Protein AF-A0A160NZA4-F1 (afdb_monomer_lite)

Organism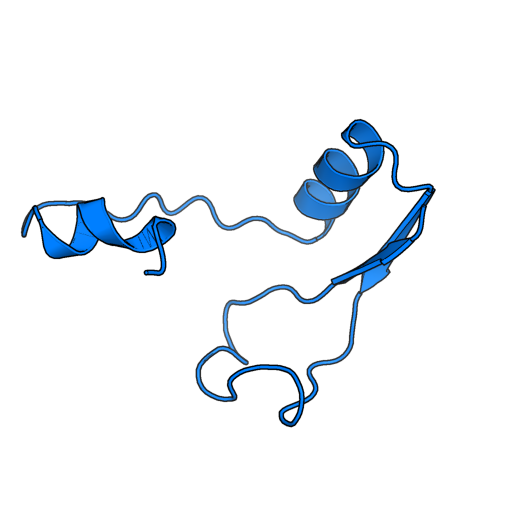: Streptomyces laurentii (NCBI:txid39478)

Radius of gyration: 14.3 Å; chains: 1; bounding box: 21×26×40 Å

Secondary structure (DSSP, 8-state):
--GGGHHHHH-TT---------HHHHHHHHHHTT-SEEEE----TTTS-GGGSSS---EEEE-

pLDDT: mean 82.15, std 15.86, range [39.41, 98.0]

Structure (mmCIF, N/CA/C/O backbone):
data_AF-A0A160NZA4-F1
#
_entry.id   AF-A0A160NZA4-F1
#
loop_
_atom_site.group_PDB
_atom_site.id
_atom_site.type_symbol
_atom_site.label_atom_id
_atom_site.label_alt_id
_atom_site.label_comp_id
_atom_site.label_asym_id
_atom_site.label_entity_id
_atom_site.label_seq_id
_atom_site.pdbx_PDB_ins_code
_atom_site.Cartn_x
_atom_site.Cartn_y
_atom_site.Cartn_z
_atom_site.occupancy
_atom_site.B_iso_or_equiv
_atom_site.auth_seq_id
_atom_site.auth_comp_id
_atom_site.auth_asym_id
_atom_site.auth_atom_id
_atom_site.pdbx_PDB_model_num
ATOM 1 N N . MET A 1 1 ? -12.902 -6.438 -15.083 1.00 39.41 1 MET A N 1
ATOM 2 C CA . MET A 1 1 ? -12.065 -5.463 -15.816 1.00 39.41 1 MET A CA 1
ATOM 3 C C . MET A 1 1 ? -11.256 -4.684 -14.799 1.00 39.41 1 MET A C 1
ATOM 5 O O . MET A 1 1 ? -11.847 -4.193 -13.846 1.00 39.41 1 MET A O 1
ATOM 9 N N . ASN A 1 2 ? -9.933 -4.627 -14.946 1.00 39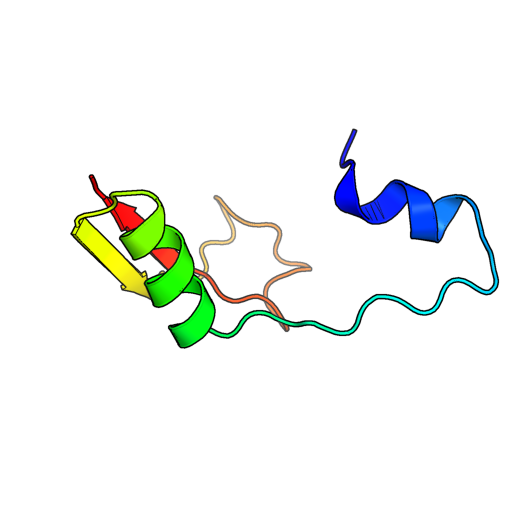.41 2 ASN A N 1
ATOM 10 C CA . ASN A 1 2 ? -9.095 -3.802 -14.080 1.00 39.41 2 ASN A CA 1
ATOM 11 C C . ASN A 1 2 ? -9.159 -2.362 -14.606 1.00 39.41 2 ASN A C 1
ATOM 13 O O . ASN A 1 2 ? -8.535 -2.052 -15.614 1.00 39.41 2 ASN A O 1
ATOM 17 N N . LEU A 1 3 ? -9.987 -1.525 -13.979 1.00 48.81 3 LEU A N 1
ATOM 18 C CA . LEU A 1 3 ? -10.281 -0.168 -14.459 1.00 48.81 3 LEU A CA 1
ATOM 19 C C . LEU A 1 3 ? -9.059 0.766 -14.418 1.00 48.81 3 LEU A C 1
ATOM 21 O O . LEU A 1 3 ? -9.075 1.791 -15.081 1.00 48.81 3 LEU A O 1
ATOM 25 N N . VAL A 1 4 ? -7.999 0.391 -13.693 1.00 54.12 4 VAL A N 1
ATOM 26 C CA . VAL A 1 4 ? -6.766 1.181 -13.522 1.00 54.12 4 VAL A CA 1
ATOM 27 C C . VAL A 1 4 ? -5.923 1.282 -14.801 1.00 54.12 4 VAL A C 1
ATOM 29 O O . VAL A 1 4 ? -5.105 2.187 -14.910 1.00 54.12 4 VAL A O 1
ATOM 32 N N . PHE A 1 5 ? -6.110 0.381 -15.772 1.00 56.38 5 PHE A N 1
ATOM 33 C CA . PHE A 1 5 ? -5.273 0.326 -16.980 1.00 56.38 5 PHE A CA 1
ATOM 34 C C . PHE A 1 5 ? -5.992 0.734 -18.272 1.00 56.38 5 PHE A C 1
ATOM 36 O O . PHE A 1 5 ? -5.369 0.717 -19.325 1.00 56.38 5 PHE A O 1
ATOM 43 N N . ARG A 1 6 ? -7.274 1.130 -18.218 1.00 55.16 6 ARG A N 1
ATOM 44 C CA . ARG A 1 6 ? -8.027 1.490 -19.438 1.00 55.16 6 ARG A CA 1
ATOM 45 C C . ARG A 1 6 ? -7.372 2.624 -20.221 1.00 55.16 6 ARG A C 1
ATOM 47 O O . ARG A 1 6 ? -7.215 2.502 -21.425 1.00 55.16 6 ARG A O 1
ATOM 54 N N . ASP A 1 7 ? -6.911 3.656 -19.525 1.00 59.25 7 ASP A N 1
ATOM 55 C CA . ASP A 1 7 ? -6.306 4.821 -20.177 1.00 59.25 7 ASP A CA 1
ATOM 56 C C . ASP A 1 7 ? -4.942 4.495 -20.823 1.00 59.25 7 ASP A C 1
ATOM 58 O O . ASP A 1 7 ? -4.541 5.157 -21.774 1.00 59.25 7 ASP A O 1
ATOM 62 N N . GLN A 1 8 ? -4.251 3.440 -20.356 1.00 63.28 8 GLN A N 1
ATOM 63 C CA . GLN A 1 8 ? -3.036 2.915 -21.000 1.00 63.28 8 GLN A CA 1
ATOM 64 C C . GLN A 1 8 ? -3.334 2.122 -22.272 1.00 63.28 8 GLN A C 1
ATOM 66 O O . GLN A 1 8 ? -2.532 2.144 -23.201 1.00 63.28 8 GLN A O 1
ATOM 71 N N . ASP A 1 9 ? -4.447 1.388 -22.288 1.00 65.38 9 ASP A N 1
ATOM 72 C CA . ASP A 1 9 ? -4.840 0.569 -23.434 1.00 65.38 9 ASP A CA 1
ATOM 73 C C . ASP A 1 9 ? -5.458 1.428 -24.561 1.00 65.38 9 ASP A C 1
ATOM 75 O O . ASP A 1 9 ? -5.343 1.065 -25.732 1.00 65.38 9 ASP A O 1
ATOM 79 N N . ASP A 1 10 ? -6.083 2.565 -24.220 1.00 70.69 10 ASP A N 1
ATOM 80 C CA . ASP A 1 10 ? -6.818 3.427 -25.159 1.00 70.69 10 ASP A CA 1
ATOM 81 C C . ASP A 1 10 ? -5.952 4.524 -25.833 1.00 70.69 10 ASP A C 1
ATOM 83 O O . ASP A 1 10 ? -6.326 5.007 -26.906 1.00 70.69 10 ASP A O 1
ATOM 87 N N . ASP A 1 11 ? -4.796 4.912 -25.271 1.00 72.62 11 ASP A N 1
ATOM 88 C CA . ASP A 1 11 ? -3.917 5.953 -25.840 1.00 72.62 11 ASP A CA 1
ATOM 89 C C . ASP A 1 11 ? -2.432 5.510 -25.906 1.00 72.62 11 ASP A C 1
ATOM 91 O O . ASP A 1 11 ? -1.773 5.376 -24.870 1.00 72.62 11 ASP A O 1
ATOM 95 N N . PRO A 1 12 ? -1.848 5.339 -27.115 1.00 75.50 12 PRO A N 1
ATOM 96 C CA . PRO A 1 12 ? -0.453 4.919 -27.287 1.00 75.50 12 PRO A CA 1
ATOM 97 C C . PRO A 1 12 ? 0.583 5.959 -26.822 1.00 75.50 12 PRO A C 1
ATOM 99 O O . PRO A 1 12 ? 1.768 5.636 -26.738 1.00 75.50 12 PRO A O 1
ATOM 102 N N . MET A 1 13 ? 0.167 7.195 -26.535 1.00 78.50 13 MET A N 1
ATOM 103 C CA . MET A 1 13 ? 0.997 8.269 -25.983 1.00 78.50 13 MET A CA 1
ATOM 104 C C . MET A 1 13 ? 0.754 8.488 -24.485 1.00 78.50 13 MET A C 1
ATOM 106 O O . MET A 1 13 ? 1.380 9.374 -23.889 1.00 78.50 13 MET A O 1
ATOM 110 N N . TYR A 1 14 ? -0.119 7.692 -23.858 1.00 70.50 14 TYR A N 1
ATOM 111 C CA . TYR A 1 14 ? -0.393 7.809 -22.437 1.00 70.50 14 TYR A CA 1
ATOM 112 C C . TYR A 1 14 ? 0.881 7.554 -21.638 1.00 70.50 14 TYR A C 1
ATOM 114 O O . TYR A 1 14 ? 1.446 6.458 -21.620 1.00 70.50 14 TYR A O 1
ATOM 122 N N . THR A 1 15 ? 1.336 8.592 -20.942 1.00 68.00 15 THR A N 1
ATOM 123 C CA . THR A 1 15 ? 2.403 8.450 -19.960 1.00 68.00 15 THR A CA 1
ATOM 124 C C . THR A 1 15 ? 1.765 7.915 -18.684 1.00 68.00 15 THR A C 1
ATOM 126 O O . THR A 1 15 ? 0.948 8.624 -18.095 1.00 68.00 15 THR A O 1
ATOM 129 N N . PRO A 1 16 ? 2.117 6.696 -18.228 1.00 64.69 16 PRO A N 1
ATOM 130 C CA . PRO A 1 16 ? 1.622 6.176 -16.964 1.00 64.69 16 PRO A CA 1
ATOM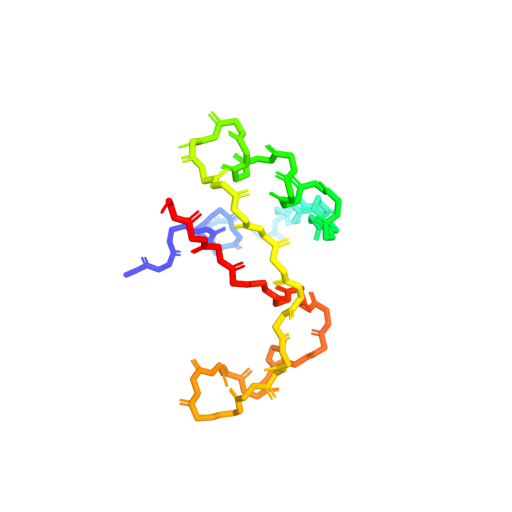 131 C C . PRO A 1 16 ? 1.798 7.220 -15.868 1.00 64.69 16 PRO A C 1
ATOM 133 O O . PRO A 1 16 ? 2.899 7.748 -15.708 1.00 64.69 16 PRO A O 1
ATOM 136 N N . HIS A 1 17 ? 0.749 7.505 -15.094 1.00 59.31 17 HIS A N 1
ATOM 137 C CA . HIS A 1 17 ? 0.925 8.254 -13.857 1.00 59.31 17 HIS A CA 1
ATOM 138 C C . HIS A 1 17 ? 1.925 7.488 -12.981 1.00 59.31 17 HIS A C 1
ATOM 140 O O . HIS A 1 17 ? 1.606 6.451 -12.407 1.00 59.31 17 HIS A O 1
ATOM 146 N N . LEU A 1 18 ? 3.158 7.996 -12.896 1.00 57.78 18 LEU A N 1
ATOM 147 C CA . LEU A 1 18 ? 4.267 7.397 -12.143 1.00 57.78 18 LEU A CA 1
ATOM 148 C C . LEU A 1 18 ? 4.110 7.568 -10.625 1.00 57.78 18 LEU A C 1
ATOM 150 O O . LEU A 1 18 ? 5.080 7.443 -9.880 1.00 57.78 18 LEU A O 1
ATOM 154 N N . TRP A 1 19 ? 2.907 7.890 -10.150 1.00 62.94 19 TRP A N 1
ATOM 155 C CA . TRP A 1 19 ? 2.616 7.991 -8.729 1.00 62.94 19 TRP A CA 1
ATOM 156 C C .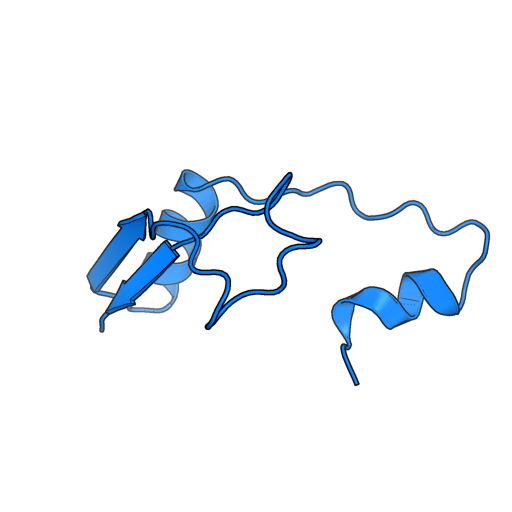 TRP A 1 19 ? 2.572 6.585 -8.143 1.00 62.94 19 TRP A C 1
ATOM 158 O O . TRP A 1 19 ? 1.529 5.942 -8.060 1.00 62.94 19 TRP A O 1
ATOM 168 N N . ALA A 1 20 ? 3.746 6.092 -7.767 1.00 68.12 20 ALA A N 1
ATOM 169 C CA . ALA A 1 20 ? 3.857 4.946 -6.895 1.00 68.12 20 ALA A CA 1
ATOM 170 C C . ALA A 1 20 ? 3.496 5.393 -5.476 1.00 68.12 20 ALA A C 1
ATOM 172 O O . ALA A 1 20 ? 4.035 6.376 -4.967 1.00 68.12 20 ALA A O 1
ATOM 173 N N . TYR A 1 21 ? 2.584 4.667 -4.839 1.00 83.38 21 TYR A N 1
ATOM 174 C CA . TYR A 1 21 ? 2.377 4.802 -3.407 1.00 83.38 21 TYR A CA 1
ATOM 175 C C . TYR A 1 21 ? 3.438 3.991 -2.674 1.00 83.38 21 TYR A C 1
ATOM 177 O O . TYR A 1 21 ? 3.615 2.798 -2.935 1.00 83.38 21 TYR A O 1
ATOM 185 N N . ASP A 1 22 ? 4.144 4.649 -1.763 1.00 90.00 22 ASP A N 1
ATOM 186 C CA . ASP A 1 22 ? 4.954 3.976 -0.763 1.00 90.00 22 ASP A CA 1
ATOM 187 C C . ASP A 1 22 ? 4.085 3.535 0.422 1.00 90.00 22 ASP A C 1
ATOM 189 O O . ASP A 1 22 ? 2.883 3.807 0.501 1.00 90.00 22 ASP A O 1
ATOM 193 N N . HIS A 1 23 ? 4.700 2.810 1.352 1.00 91.81 23 HIS A N 1
ATOM 194 C CA . HIS A 1 23 ? 4.002 2.326 2.535 1.00 91.81 23 HIS A CA 1
ATOM 195 C C . HIS A 1 23 ? 3.427 3.471 3.383 1.00 91.81 23 HIS A C 1
ATOM 197 O O . HIS A 1 23 ? 2.314 3.352 3.882 1.00 91.81 23 HIS A O 1
ATOM 203 N N . GLU A 1 24 ? 4.140 4.591 3.519 1.00 93.62 24 GLU A N 1
ATOM 204 C CA . GLU A 1 24 ? 3.687 5.738 4.316 1.00 93.62 24 GLU A CA 1
ATOM 205 C C . GLU A 1 24 ? 2.417 6.363 3.738 1.00 93.62 24 GLU A C 1
ATOM 207 O O . GLU A 1 24 ? 1.464 6.649 4.469 1.00 93.62 24 GLU A O 1
ATOM 212 N N . LYS A 1 25 ? 2.353 6.505 2.411 1.00 92.69 25 LYS A N 1
ATOM 213 C CA . LYS A 1 25 ? 1.158 6.995 1.733 1.00 92.69 25 LYS A CA 1
ATOM 214 C C . LYS A 1 25 ? -0.014 6.038 1.900 1.00 92.69 25 LYS A C 1
ATOM 216 O O . LYS A 1 25 ? -1.135 6.502 2.098 1.00 92.69 25 LYS A O 1
ATOM 221 N N . LEU A 1 26 ? 0.229 4.726 1.867 1.00 93.25 26 LEU A N 1
ATOM 222 C CA . LEU A 1 26 ? -0.814 3.743 2.162 1.00 93.25 26 LEU A CA 1
ATOM 223 C C . LEU A 1 26 ? -1.311 3.889 3.606 1.00 93.25 26 LEU A C 1
ATOM 225 O O . LEU A 1 26 ? -2.515 4.016 3.802 1.00 93.25 26 LEU A O 1
ATOM 229 N N . VAL A 1 27 ? -0.420 3.955 4.601 1.00 96.25 27 VAL A N 1
ATOM 230 C CA . VAL A 1 27 ? -0.795 4.168 6.013 1.00 96.25 27 VAL A CA 1
ATOM 231 C C . VAL A 1 27 ? -1.699 5.389 6.156 1.00 96.25 27 VAL A C 1
ATOM 233 O O . VAL A 1 27 ? -2.765 5.286 6.763 1.00 96.25 27 VAL A O 1
ATOM 236 N N . GLN A 1 28 ? -1.321 6.518 5.551 1.00 95.38 28 GLN A N 1
ATOM 237 C CA . GLN A 1 28 ? -2.135 7.730 5.556 1.00 95.38 28 GLN A CA 1
ATOM 238 C C . GLN A 1 28 ? -3.539 7.478 4.977 1.00 95.38 28 GLN A C 1
ATOM 240 O O . GLN A 1 28 ? -4.531 7.708 5.665 1.00 95.38 28 GLN A O 1
ATOM 245 N N . LEU A 1 29 ? -3.630 6.971 3.743 1.00 94.56 29 LEU A N 1
ATOM 246 C CA . LEU A 1 29 ? -4.905 6.774 3.039 1.00 94.56 29 LEU A CA 1
ATOM 247 C C . LEU A 1 29 ? -5.841 5.805 3.773 1.00 94.56 29 LEU A C 1
ATOM 249 O O . LEU A 1 29 ? -7.041 6.053 3.879 1.00 94.56 29 LEU A O 1
ATOM 253 N N . PHE A 1 30 ? -5.306 4.700 4.292 1.00 95.75 30 PHE A N 1
ATOM 254 C CA . PHE A 1 30 ? -6.096 3.719 5.036 1.00 95.75 30 PHE A CA 1
ATOM 255 C C . PHE A 1 30 ? -6.549 4.269 6.395 1.00 95.75 30 PHE A C 1
ATOM 257 O O . PHE A 1 30 ? -7.685 4.026 6.799 1.00 95.75 30 PHE A O 1
ATOM 264 N N . THR A 1 31 ? -5.720 5.069 7.067 1.00 96.56 31 THR A N 1
ATOM 265 C CA . THR A 1 31 ? -6.110 5.734 8.322 1.00 96.56 31 THR A CA 1
ATOM 266 C C . THR A 1 31 ? -7.238 6.740 8.080 1.00 96.56 31 THR A C 1
ATOM 268 O O . THR A 1 31 ? -8.240 6.729 8.792 1.00 96.56 31 THR A O 1
ATOM 271 N N . GLU A 1 32 ? -7.134 7.559 7.028 1.00 97.25 32 GLU A N 1
ATOM 272 C CA . GLU A 1 32 ? -8.189 8.497 6.611 1.00 97.25 32 GLU A CA 1
ATOM 273 C C . GLU A 1 32 ? -9.494 7.773 6.230 1.00 97.25 32 GLU A C 1
ATOM 275 O O . GLU A 1 32 ? -10.586 8.288 6.466 1.00 97.25 32 GLU A O 1
ATOM 280 N N . ALA A 1 33 ? -9.398 6.547 5.706 1.00 96.81 33 ALA A N 1
ATOM 281 C CA . ALA A 1 33 ? -10.538 5.681 5.407 1.00 96.81 33 ALA A CA 1
ATOM 282 C C . ALA A 1 33 ? -11.117 4.939 6.635 1.00 96.81 33 ALA A C 1
ATOM 284 O O . ALA A 1 33 ? -12.083 4.181 6.494 1.00 96.81 33 ALA A O 1
ATOM 285 N N . GLY A 1 34 ? -10.554 5.143 7.832 1.00 97.50 34 GLY A N 1
ATOM 286 C CA . GLY A 1 34 ? -11.054 4.588 9.092 1.00 97.50 34 GLY A CA 1
ATOM 287 C C . GLY A 1 34 ? -10.536 3.191 9.444 1.00 97.50 34 GLY A C 1
ATOM 288 O O . GLY A 1 34 ? -11.197 2.483 10.201 1.00 97.50 34 GLY A O 1
ATOM 289 N N . PHE A 1 35 ? -9.398 2.770 8.892 1.00 98.00 35 PHE A N 1
ATOM 290 C CA . PHE A 1 35 ? -8.676 1.592 9.378 1.00 98.00 35 PHE A CA 1
ATOM 291 C C . PHE A 1 35 ? -7.812 1.973 10.585 1.00 98.00 35 PHE A C 1
ATOM 293 O O . PHE A 1 35 ? -7.233 3.057 10.627 1.00 98.00 35 PHE A O 1
ATOM 300 N N . THR A 1 36 ? -7.734 1.085 11.572 1.00 96.81 36 THR A N 1
ATOM 301 C CA . THR A 1 36 ? -7.001 1.304 12.825 1.00 96.81 36 THR A CA 1
ATOM 302 C C . THR A 1 36 ? -5.560 0.824 12.755 1.00 96.81 36 THR A C 1
ATOM 304 O O . THR A 1 36 ? -4.691 1.417 13.394 1.00 96.81 36 THR A O 1
ATOM 307 N N . THR A 1 37 ? -5.282 -0.216 11.966 1.00 96.88 37 THR A N 1
ATOM 308 C CA . THR A 1 37 ? -3.921 -0.714 11.739 1.00 96.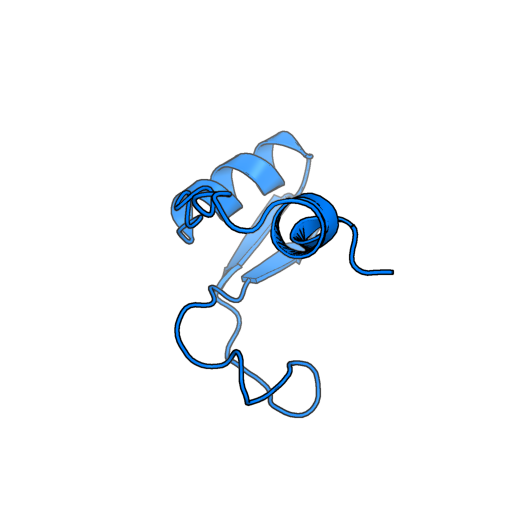88 37 THR A CA 1
ATOM 309 C C . THR A 1 37 ? -3.640 -0.874 10.255 1.00 96.88 37 THR A C 1
ATOM 311 O O . THR A 1 37 ? -4.527 -1.235 9.481 1.00 96.88 37 THR A O 1
ATOM 314 N N . VAL A 1 38 ? -2.398 -0.589 9.864 1.00 96.75 38 VAL A N 1
ATOM 315 C CA . VAL A 1 38 ? -1.874 -0.781 8.508 1.00 96.75 38 VAL A CA 1
ATOM 316 C C . VAL A 1 38 ? -0.435 -1.257 8.649 1.00 96.75 38 VAL A C 1
ATOM 318 O O . VAL A 1 38 ? 0.430 -0.501 9.089 1.00 96.75 38 VAL A O 1
ATOM 321 N N . GLU A 1 39 ? -0.183 -2.519 8.323 1.00 96.69 39 GLU A N 1
ATOM 322 C CA . GLU A 1 39 ? 1.108 -3.168 8.555 1.00 96.69 39 GLU A CA 1
ATOM 323 C C . GLU A 1 39 ? 1.696 -3.722 7.255 1.00 96.69 39 GLU A C 1
ATOM 325 O O . GLU A 1 39 ? 0.942 -4.211 6.405 1.00 96.69 39 GLU A O 1
ATOM 330 N N . PRO A 1 40 ? 3.034 -3.719 7.093 1.00 95.25 40 PRO A N 1
ATOM 331 C CA . PRO A 1 40 ? 3.677 -4.373 5.968 1.00 95.25 40 PRO A CA 1
ATOM 332 C C . PRO A 1 40 ? 3.312 -5.852 5.928 1.00 95.25 40 PRO A C 1
ATOM 334 O O . PRO A 1 40 ? 3.465 -6.585 6.905 1.00 95.25 40 PRO A O 1
ATOM 337 N N . TRP A 1 41 ? 2.889 -6.313 4.760 1.00 94.31 41 TRP A N 1
ATOM 338 C CA . TRP A 1 41 ? 2.582 -7.711 4.542 1.00 94.31 41 TRP A CA 1
ATOM 339 C C . T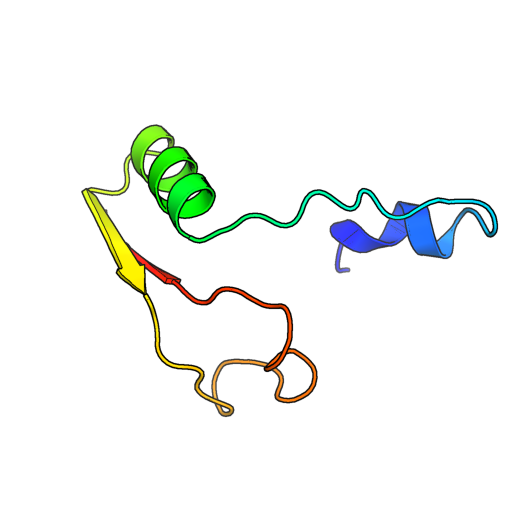RP A 1 41 ? 3.684 -8.380 3.720 1.00 94.31 41 TRP A C 1
ATOM 341 O O . TRP A 1 41 ? 4.191 -7.838 2.737 1.00 94.31 41 TRP A O 1
ATOM 351 N N . LYS A 1 42 ? 4.084 -9.584 4.130 1.00 94.00 42 LYS A N 1
ATOM 352 C CA . LYS A 1 42 ? 5.074 -10.368 3.391 1.00 94.00 42 LYS A CA 1
ATOM 353 C C . LYS A 1 42 ? 4.427 -10.928 2.128 1.00 94.00 42 LYS A C 1
ATOM 355 O O . LYS A 1 42 ? 3.391 -11.573 2.215 1.00 94.00 42 LYS A O 1
ATOM 360 N N . PHE A 1 43 ? 5.080 -10.742 0.980 1.00 92.81 43 PHE A N 1
ATOM 361 C CA . PHE A 1 43 ? 4.620 -11.310 -0.288 1.00 92.81 43 PHE A CA 1
ATOM 362 C C . PHE A 1 43 ? 4.335 -12.815 -0.164 1.00 92.81 43 PHE A C 1
ATOM 364 O O . PHE A 1 43 ? 5.222 -13.589 0.208 1.00 92.81 43 PHE A O 1
ATOM 371 N N . ASP A 1 44 ? 3.125 -13.209 -0.551 1.00 91.88 44 ASP A N 1
ATOM 372 C CA . ASP A 1 44 ? 2.692 -14.598 -0.664 1.00 91.88 44 ASP A CA 1
ATOM 373 C C . ASP A 1 44 ? 2.273 -14.888 -2.117 1.00 91.88 44 ASP A C 1
ATOM 375 O O . ASP A 1 44 ? 1.305 -14.291 -2.599 1.00 91.88 44 ASP A O 1
ATOM 379 N N . PRO A 1 45 ? 2.964 -15.795 -2.833 1.00 90.44 45 PRO A N 1
ATOM 380 C CA . PRO A 1 45 ? 2.630 -16.142 -4.214 1.00 90.44 45 PRO A CA 1
ATOM 381 C C . PRO A 1 45 ? 1.295 -16.883 -4.373 1.00 90.44 45 PRO A C 1
ATOM 383 O O . PRO A 1 45 ? 0.821 -17.012 -5.500 1.00 90.44 45 PRO A O 1
ATOM 386 N N . ILE A 1 46 ? 0.701 -17.392 -3.287 1.00 93.19 46 ILE A N 1
ATOM 387 C CA . ILE A 1 46 ? -0.626 -18.022 -3.303 1.00 93.19 46 ILE A CA 1
ATOM 388 C C . ILE A 1 46 ? -1.713 -16.948 -3.415 1.00 93.19 46 ILE A C 1
ATOM 390 O O . ILE A 1 46 ? -2.711 -17.145 -4.104 1.00 93.19 46 ILE A O 1
ATOM 394 N N . MET A 1 47 ? -1.506 -15.798 -2.767 1.00 84.88 47 MET A N 1
ATOM 395 C CA . MET A 1 47 ? -2.478 -14.702 -2.721 1.00 84.88 47 MET A CA 1
ATOM 396 C C . MET A 1 47 ? -2.184 -13.581 -3.729 1.00 84.88 47 MET A C 1
ATOM 398 O O . MET A 1 47 ? -3.107 -12.906 -4.182 1.00 84.88 47 MET A O 1
ATOM 402 N N . ALA A 1 48 ? -0.921 -13.375 -4.109 1.00 82.62 48 ALA A N 1
ATOM 403 C CA . ALA A 1 48 ? -0.495 -12.309 -5.010 1.00 82.62 48 ALA A CA 1
ATOM 404 C C . ALA A 1 48 ? 0.224 -12.844 -6.255 1.00 82.62 48 ALA A C 1
ATOM 406 O O . ALA A 1 48 ? 0.984 -13.807 -6.206 1.00 82.62 48 ALA A O 1
ATOM 407 N N . ASN A 1 49 ? 0.032 -12.168 -7.393 1.00 85.75 49 ASN A N 1
ATOM 408 C CA . ASN A 1 49 ? 0.667 -12.548 -8.655 1.00 85.75 49 ASN A CA 1
ATOM 409 C C . ASN A 1 49 ? 2.208 -12.444 -8.553 1.00 85.75 49 ASN A C 1
ATOM 411 O O . ASN A 1 49 ? 2.717 -11.331 -8.393 1.00 85.75 49 ASN A O 1
ATOM 415 N N . PRO A 1 50 ? 2.973 -13.537 -8.751 1.00 87.31 50 PRO A N 1
ATOM 416 C CA . PRO A 1 50 ? 4.439 -13.521 -8.686 1.00 87.31 50 PRO A CA 1
ATOM 417 C C . PRO A 1 50 ? 5.116 -12.520 -9.623 1.00 87.31 50 PRO A C 1
ATOM 419 O O . PRO A 1 50 ? 6.182 -11.998 -9.295 1.00 87.31 50 PRO A O 1
ATOM 422 N N . LYS A 1 51 ? 4.487 -12.182 -10.757 1.00 84.31 51 LYS A N 1
ATOM 423 C CA . LYS A 1 51 ? 4.995 -11.160 -11.689 1.00 84.31 51 LYS A CA 1
ATOM 424 C C . LYS A 1 51 ? 4.990 -9.748 -11.092 1.00 84.31 51 LYS A C 1
ATOM 426 O O . LYS A 1 51 ? 5.709 -8.891 -11.585 1.00 84.31 51 LYS A O 1
ATOM 431 N N . ARG A 1 52 ? 4.201 -9.506 -10.038 1.00 81.94 52 ARG A N 1
ATOM 432 C CA . ARG A 1 52 ? 4.099 -8.227 -9.313 1.00 81.94 52 ARG A CA 1
ATOM 433 C C . ARG A 1 52 ? 4.905 -8.210 -8.016 1.00 81.94 52 ARG A C 1
ATOM 435 O O . ARG A 1 52 ? 4.771 -7.291 -7.216 1.00 81.94 52 ARG A O 1
ATOM 442 N N . ARG A 1 53 ? 5.748 -9.218 -7.771 1.00 84.50 53 ARG A N 1
ATOM 443 C CA . ARG A 1 53 ? 6.593 -9.257 -6.570 1.00 84.50 53 ARG A CA 1
ATOM 444 C C . ARG A 1 53 ? 7.492 -8.021 -6.461 1.00 84.50 53 ARG A C 1
ATOM 446 O O . ARG A 1 53 ? 7.715 -7.524 -5.365 1.00 84.50 53 ARG A O 1
ATOM 453 N N . TRP A 1 54 ? 8.001 -7.548 -7.595 1.00 80.75 54 TRP A N 1
ATOM 454 C CA . TRP A 1 54 ? 8.885 -6.390 -7.683 1.00 80.75 54 TRP A CA 1
ATOM 455 C C . TRP A 1 54 ? 8.086 -5.144 -8.074 1.00 80.75 54 TRP A C 1
ATOM 457 O O . TRP A 1 54 ? 7.247 -5.209 -8.970 1.00 80.75 54 TRP A O 1
ATOM 467 N N . GLY A 1 55 ? 8.333 -4.021 -7.392 1.00 79.25 55 GLY A N 1
ATOM 468 C CA . GLY A 1 55 ? 7.645 -2.749 -7.649 1.00 79.25 55 GLY A CA 1
ATOM 469 C C . GLY A 1 55 ? 6.234 -2.633 -7.058 1.00 79.25 55 GLY A C 1
ATOM 470 O O . GLY A 1 55 ? 5.506 -1.719 -7.425 1.00 79.25 55 GLY A O 1
ATOM 471 N N . SER A 1 56 ? 5.832 -3.544 -6.164 1.00 87.12 56 SER A N 1
ATOM 472 C CA . SER A 1 56 ? 4.577 -3.445 -5.404 1.00 87.12 56 SER A CA 1
ATOM 473 C C . SER A 1 56 ? 4.855 -3.345 -3.907 1.00 87.12 56 SER A C 1
ATOM 475 O O . SER A 1 56 ? 5.760 -4.007 -3.397 1.00 87.12 56 SER A O 1
ATOM 477 N N . VAL A 1 57 ? 4.045 -2.551 -3.208 1.00 90.06 57 VAL A N 1
ATOM 478 C CA . VAL A 1 57 ? 3.985 -2.511 -1.743 1.00 90.06 57 VAL A CA 1
ATOM 479 C C . VAL A 1 57 ? 2.819 -3.384 -1.293 1.00 90.06 57 VAL A C 1
ATOM 481 O O . VAL A 1 57 ? 1.725 -3.306 -1.849 1.00 90.06 57 VAL A O 1
ATOM 484 N N . TYR A 1 58 ? 3.063 -4.228 -0.297 1.00 91.94 58 TYR A N 1
ATOM 485 C CA . TYR A 1 58 ? 2.080 -5.147 0.263 1.00 91.94 58 TYR A CA 1
ATOM 486 C C . TYR A 1 58 ? 1.789 -4.718 1.697 1.00 91.94 58 TYR A C 1
ATOM 488 O O . TYR A 1 58 ? 2.719 -4.571 2.490 1.00 91.94 58 TYR A O 1
ATOM 496 N N . ALA A 1 59 ? 0.516 -4.515 2.022 1.00 94.06 59 ALA A N 1
ATOM 497 C CA . ALA A 1 59 ? 0.079 -4.139 3.358 1.00 94.06 59 ALA A CA 1
ATOM 498 C C . ALA A 1 59 ? -1.218 -4.865 3.725 1.00 94.06 59 ALA A C 1
ATOM 500 O O . ALA A 1 59 ? -2.025 -5.190 2.851 1.00 94.06 59 ALA A O 1
ATOM 501 N N . VAL A 1 60 ? -1.407 -5.108 5.017 1.00 94.88 60 VAL A N 1
ATOM 502 C CA . VAL A 1 60 ? -2.660 -5.582 5.607 1.00 94.88 60 VAL A CA 1
ATOM 503 C C . VAL A 1 60 ? -3.243 -4.459 6.455 1.00 94.88 60 VAL A C 1
ATOM 505 O O . VAL A 1 60 ? -2.516 -3.827 7.217 1.00 94.88 60 VAL A O 1
ATOM 508 N N . ALA A 1 61 ? -4.540 -4.191 6.302 1.00 96.00 61 ALA A N 1
ATOM 509 C CA . ALA A 1 61 ? -5.235 -3.158 7.060 1.00 96.00 61 ALA A CA 1
ATOM 510 C C . ALA A 1 61 ? -6.437 -3.745 7.806 1.00 96.00 61 ALA A C 1
ATOM 512 O O . ALA A 1 61 ? -7.195 -4.534 7.236 1.00 96.00 61 ALA A O 1
ATOM 513 N N . THR A 1 62 ? -6.625 -3.343 9.064 1.00 96.62 62 THR A N 1
ATOM 514 C CA . THR A 1 62 ? -7.728 -3.803 9.928 1.00 96.62 62 THR A CA 1
ATOM 515 C C . THR A 1 62 ? -8.550 -2.608 10.400 1.00 96.62 62 THR A C 1
ATOM 517 O O . THR A 1 62 ? -7.993 -1.532 10.607 1.00 96.62 62 THR A O 1
ATOM 520 N N . LYS A 1 63 ? -9.873 -2.770 10.508 1.00 91.88 63 LYS A N 1
ATOM 521 C CA . LYS A 1 63 ? -10.770 -1.758 11.086 1.00 91.88 63 LYS A CA 1
ATOM 522 C C . LYS A 1 63 ? -10.840 -1.907 12.593 1.00 91.88 63 LYS A C 1
ATOM 524 O O . LYS A 1 63 ? -11.028 -3.054 13.046 1.00 91.88 63 LYS A O 1
#

Foldseek 3Di:
DPPQCPVVVPDVPDDRPPPQDDQVNVVVVLVVVPWPDKAFDDDDVVPDPPVVNPSDTHIDTHD

Sequence (63 aa):
MNLVFRDQDDDPMYTPHLWAYDHEKLVQLFTEAGFTTVEPWKFDPIMANPKRRWGSVYAVATK